Protein AF-W9I5H0-F1 (afdb_monomer_lite)

InterPro domains:
  IPR029058 Alpha/Beta hydrolase fold [G3DSA:3.40.50.1820] (35-117)
  IPR029058 Alpha/Beta hydrolase fold [SSF53474] (46-116)

Foldseek 3Di:
DDDDDDPDPDPPDPPPDPPPDPPPPPCPPDPPPPDDDCVNDDDDQDDDDFPDWFFDCDPNDTKTKTKAAADPVQCVVVVHAAAEDEDDDPDAQSVCRVVCVVPRPDSHIYMYIGDDD

Organism: NCBI:txid660029

Radius of gyration: 34.26 Å; chains: 1; bounding box: 75×70×72 Å

Sequence (117 aa):
MQSWSHLGASALMLANMVSGLSIKVDAKAGKSCEYTAPWQTLPELPPIKANFEGTAPIDGIDLWYATFGAPLKETKAKGLNPVVFLHGGFANSDYWTNQINHFKDHPYTLITVDSRA

Secondary structure (DSSP, 8-state):
------SSSSSSSSSSSSSS-----------------GGGSPPPPPP---SEEEEEEETTEEEEEEEEES-HHHHHHTTPPPEEEE--TT--GGGGHHHHHHHTTSSSEEEEE----

pLDDT: mean 81.51, std 21.53, range [37.84, 98.69]

Structure (mmCIF, N/CA/C/O backbone):
data_AF-W9I5H0-F1
#
_entry.id   AF-W9I5H0-F1
#
loop_
_atom_site.group_PDB
_atom_site.id
_atom_site.type_symbol
_atom_site.label_atom_id
_atom_site.label_alt_id
_atom_site.label_comp_id
_atom_site.label_asym_id
_atom_site.label_entity_id
_atom_site.label_seq_id
_atom_site.pdbx_PDB_ins_code
_atom_site.Cartn_x
_atom_site.Cartn_y
_atom_site.Cartn_z
_atom_site.occupancy
_atom_site.B_iso_or_equiv
_atom_site.auth_seq_id
_atom_site.auth_comp_id
_atom_site.auth_asym_id
_atom_site.auth_atom_id
_atom_site.pdbx_PDB_model_num
ATOM 1 N N . MET A 1 1 ? 59.679 54.726 -56.686 1.00 37.84 1 MET A N 1
ATOM 2 C CA . MET A 1 1 ? 59.925 53.277 -56.501 1.00 37.84 1 MET A CA 1
ATOM 3 C C . MET A 1 1 ? 59.048 52.834 -55.330 1.00 37.84 1 MET A C 1
ATOM 5 O O . MET A 1 1 ? 59.253 53.349 -54.243 1.00 37.84 1 MET A O 1
ATOM 9 N N . GLN A 1 2 ? 57.831 52.346 -55.623 1.00 39.00 2 GLN A N 1
ATOM 10 C CA . GLN A 1 2 ? 57.400 50.921 -55.568 1.00 39.00 2 GLN A CA 1
ATOM 11 C C . GLN A 1 2 ? 57.348 50.391 -54.122 1.00 39.00 2 GLN A C 1
ATOM 13 O O . GLN A 1 2 ? 58.381 50.309 -53.477 1.00 39.00 2 GLN A O 1
ATOM 18 N N . SER A 1 3 ? 56.179 50.310 -53.475 1.00 37.91 3 SER A N 1
ATOM 19 C CA . SER A 1 3 ? 55.066 49.331 -53.565 1.00 37.91 3 SER A CA 1
ATOM 20 C C . SER A 1 3 ? 55.327 47.981 -52.875 1.00 37.91 3 SER A C 1
ATOM 22 O O . SER A 1 3 ? 56.304 47.309 -53.173 1.00 37.91 3 SER A O 1
ATOM 24 N N . TRP A 1 4 ? 54.380 47.643 -51.989 1.00 45.00 4 TRP A N 1
ATOM 25 C CA . TRP A 1 4 ? 54.060 46.407 -51.252 1.00 45.00 4 TRP A CA 1
ATOM 26 C C . TRP A 1 4 ? 54.826 45.104 -51.542 1.00 45.00 4 TRP A C 1
ATOM 28 O O . TRP A 1 4 ? 54.866 44.692 -52.692 1.00 45.00 4 TRP A O 1
ATOM 38 N N . SER A 1 5 ? 55.215 44.377 -50.473 1.00 50.41 5 SER A N 1
ATOM 39 C CA . SER A 1 5 ? 54.819 42.963 -50.225 1.00 50.41 5 SER A CA 1
ATOM 40 C C . SER A 1 5 ? 55.634 42.276 -49.104 1.00 50.41 5 SER A C 1
ATOM 42 O O . SER A 1 5 ? 56.476 41.432 -49.392 1.00 50.41 5 SER A O 1
ATOM 44 N N . HIS A 1 6 ? 55.379 42.557 -47.819 1.00 42.81 6 HIS A N 1
ATOM 45 C CA . HIS A 1 6 ? 55.906 41.715 -46.720 1.00 42.81 6 HIS A CA 1
ATOM 46 C C . HIS A 1 6 ? 54.837 41.359 -45.670 1.00 42.81 6 HIS A C 1
ATOM 48 O O . HIS A 1 6 ? 55.122 41.203 -44.489 1.00 42.81 6 HIS A O 1
ATOM 54 N N . LEU A 1 7 ? 53.588 41.191 -46.111 1.00 48.72 7 LEU A N 1
ATOM 55 C CA . LEU A 1 7 ? 52.595 40.370 -45.415 1.00 48.72 7 LEU A CA 1
ATOM 56 C C . LEU A 1 7 ? 52.682 38.970 -46.034 1.00 48.72 7 LEU A C 1
ATOM 58 O O . LEU A 1 7 ? 52.159 38.757 -47.122 1.00 48.72 7 LEU A O 1
ATOM 62 N N . GLY A 1 8 ? 53.399 38.036 -45.402 1.00 47.88 8 GLY A N 1
ATOM 63 C CA . GLY A 1 8 ? 53.434 36.656 -45.908 1.00 47.88 8 GLY A CA 1
ATOM 64 C C . GLY A 1 8 ? 54.372 35.649 -45.235 1.00 47.88 8 GLY A C 1
ATOM 65 O O . GLY A 1 8 ? 54.197 34.460 -45.460 1.00 47.88 8 GLY A O 1
ATOM 66 N N . ALA A 1 9 ? 55.333 36.058 -44.398 1.00 43.62 9 ALA A N 1
ATOM 67 C CA . ALA A 1 9 ? 56.395 35.141 -43.947 1.00 43.62 9 ALA A CA 1
ATOM 68 C C . ALA A 1 9 ? 56.426 34.814 -42.438 1.00 43.62 9 ALA A C 1
ATOM 70 O O . ALA A 1 9 ? 57.386 34.203 -41.981 1.00 43.62 9 ALA A O 1
ATOM 71 N N . SER A 1 10 ? 55.401 35.166 -41.650 1.00 44.84 10 SER A N 1
ATOM 72 C CA . SER A 1 10 ? 55.392 34.902 -40.190 1.00 44.84 10 SER A CA 1
ATOM 73 C C . SER A 1 10 ? 54.455 33.779 -39.728 1.00 44.84 10 SER A C 1
ATOM 75 O O . SER A 1 10 ? 54.244 33.634 -38.530 1.00 44.84 10 SER A O 1
ATOM 77 N N . ALA A 1 11 ? 53.917 32.956 -40.634 1.00 41.38 11 ALA A N 1
ATOM 78 C CA . ALA A 1 11 ? 53.019 31.847 -40.273 1.00 41.38 11 ALA A CA 1
ATOM 79 C C . ALA A 1 11 ? 53.625 30.436 -40.439 1.00 41.38 11 ALA A C 1
ATOM 81 O O . ALA A 1 11 ? 52.937 29.451 -40.196 1.00 41.38 11 ALA A O 1
ATOM 82 N N . LEU A 1 12 ? 54.903 30.302 -40.818 1.00 40.59 12 LEU A N 1
ATOM 83 C CA . LEU A 1 12 ? 55.531 28.999 -41.100 1.00 40.59 12 LEU A CA 1
ATOM 84 C C . LEU A 1 12 ? 56.852 28.768 -40.341 1.00 40.59 12 LEU A C 1
ATOM 86 O O . LEU A 1 12 ? 57.815 28.266 -40.899 1.00 40.59 12 LEU A O 1
ATOM 90 N N . MET A 1 13 ? 56.934 29.128 -39.057 1.00 43.62 13 MET A N 1
ATOM 91 C CA . MET A 1 13 ? 58.105 28.787 -38.215 1.00 43.62 13 MET A CA 1
ATOM 92 C C . MET A 1 13 ? 57.730 28.299 -36.803 1.00 43.62 13 MET A C 1
ATOM 94 O O . MET A 1 13 ? 58.574 28.253 -35.917 1.00 43.62 13 MET A O 1
ATOM 98 N N . LEU A 1 14 ? 56.476 27.889 -36.582 1.00 39.31 14 LEU A N 1
ATOM 99 C CA . LEU A 1 14 ? 56.005 27.320 -35.305 1.00 39.31 14 LEU A CA 1
ATOM 100 C C . LEU A 1 14 ? 55.253 25.989 -35.483 1.00 39.31 14 LEU A C 1
ATOM 102 O O . LEU A 1 14 ? 54.474 25.597 -34.626 1.00 39.31 14 LEU A O 1
ATOM 106 N N . ALA A 1 15 ? 55.487 25.278 -36.592 1.00 43.75 15 ALA A N 1
ATOM 107 C CA . ALA A 1 15 ? 54.867 23.974 -36.853 1.00 43.75 15 ALA A CA 1
ATOM 108 C C . ALA A 1 15 ? 55.833 22.774 -36.746 1.00 43.75 15 ALA A C 1
ATOM 110 O O . ALA A 1 15 ? 55.371 21.642 -36.757 1.00 43.75 15 ALA A O 1
ATOM 111 N N . ASN A 1 16 ? 57.151 22.980 -36.601 1.00 46.38 16 ASN A N 1
ATOM 112 C CA . ASN A 1 16 ? 58.142 21.893 -36.740 1.00 46.38 16 ASN A CA 1
ATOM 113 C C . ASN A 1 16 ? 59.038 21.627 -35.513 1.00 46.38 16 ASN A C 1
ATOM 115 O O . ASN A 1 16 ? 60.115 21.057 -35.654 1.00 46.38 16 ASN A O 1
ATOM 119 N N . MET A 1 17 ? 58.608 21.980 -34.299 1.00 42.34 17 MET A N 1
ATOM 120 C CA . MET A 1 17 ? 59.364 21.695 -33.060 1.00 42.34 17 MET A CA 1
ATOM 121 C C . MET A 1 17 ? 58.594 20.825 -32.051 1.00 42.34 17 MET A C 1
ATOM 123 O O . MET A 1 17 ? 58.860 20.874 -30.857 1.00 42.34 17 MET A O 1
ATOM 127 N N . VAL A 1 18 ? 57.662 19.985 -32.519 1.00 44.41 18 VAL A N 1
ATOM 128 C CA . VAL A 1 18 ? 57.056 18.913 -31.700 1.00 4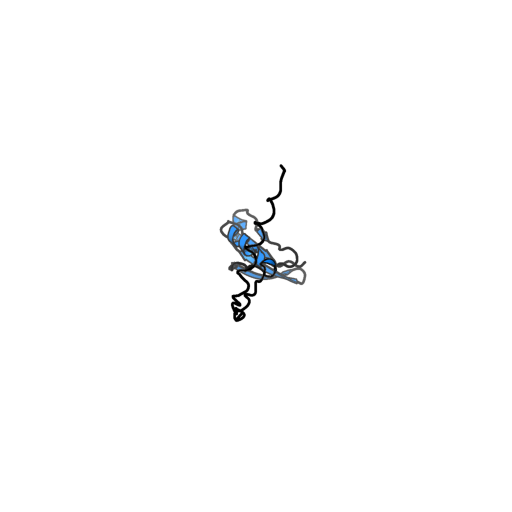4.41 18 VAL A CA 1
ATOM 129 C C . VAL A 1 18 ? 56.905 17.631 -32.531 1.00 44.41 18 VAL A C 1
ATOM 131 O O . VAL A 1 18 ? 55.862 16.995 -32.544 1.00 44.41 18 VAL A O 1
ATOM 134 N N . SER A 1 19 ? 57.950 17.237 -33.262 1.00 46.84 19 SER A N 1
ATOM 135 C CA . SER A 1 19 ? 57.965 15.952 -33.993 1.00 46.84 19 SER A CA 1
ATOM 136 C C . SER A 1 19 ? 58.935 14.929 -33.388 1.00 46.84 19 SER A C 1
ATOM 138 O O . SER A 1 19 ? 59.197 13.898 -33.997 1.00 46.84 19 SER A O 1
ATOM 140 N N . GLY A 1 20 ? 59.493 15.202 -32.199 1.00 46.97 20 GLY A N 1
ATOM 141 C CA . GLY A 1 20 ? 60.604 14.423 -31.632 1.00 46.97 20 GLY A CA 1
ATOM 142 C C . GLY A 1 20 ? 60.334 13.648 -30.340 1.00 46.97 20 GLY A C 1
ATOM 143 O O . GLY A 1 20 ? 61.105 12.748 -30.024 1.00 46.97 20 GLY A O 1
ATOM 144 N N . LEU A 1 21 ? 59.268 13.936 -29.585 1.00 41.91 21 LEU A N 1
ATOM 145 C CA . LEU A 1 21 ? 58.948 13.158 -28.383 1.00 41.91 21 LEU A CA 1
ATOM 146 C C . LEU A 1 21 ? 57.856 12.136 -28.700 1.00 41.91 21 LEU A C 1
ATOM 148 O O . LEU A 1 21 ? 56.671 12.377 -28.488 1.00 41.91 21 LEU A O 1
ATOM 152 N N . SER A 1 22 ? 58.270 10.957 -29.170 1.00 50.91 22 SER A N 1
ATOM 153 C CA . SER A 1 22 ? 57.477 9.742 -28.962 1.00 50.91 22 SER A CA 1
ATOM 154 C C . SER A 1 22 ? 57.450 9.449 -27.466 1.00 50.91 22 SER A C 1
ATOM 156 O O . SER A 1 22 ? 58.286 8.718 -26.936 1.00 50.91 22 SER A O 1
ATOM 158 N N . ILE A 1 23 ? 56.490 10.051 -26.772 1.00 47.72 23 ILE A N 1
ATOM 159 C CA . ILE A 1 23 ? 56.091 9.603 -25.447 1.00 47.72 23 ILE A CA 1
ATOM 160 C C . ILE A 1 23 ? 55.422 8.252 -25.692 1.00 47.72 23 ILE A C 1
ATOM 162 O O . ILE A 1 23 ? 54.290 8.190 -26.171 1.00 47.72 23 ILE A O 1
ATOM 166 N N . LYS A 1 24 ? 56.142 7.155 -25.439 1.00 48.44 24 LYS A N 1
ATOM 167 C CA . LYS A 1 24 ? 55.510 5.843 -25.310 1.00 48.44 24 LYS A CA 1
ATOM 168 C C . LYS A 1 24 ? 54.627 5.917 -24.073 1.00 48.44 24 LYS A C 1
ATOM 170 O O . LYS A 1 24 ? 55.083 5.701 -22.956 1.00 48.44 24 LYS A O 1
ATOM 175 N N . VAL A 1 25 ? 53.374 6.309 -24.272 1.00 52.50 25 VAL A N 1
ATOM 176 C CA . VAL A 1 25 ? 52.332 6.061 -23.289 1.00 52.50 25 VAL A CA 1
ATOM 177 C C . VAL A 1 25 ? 52.141 4.556 -23.329 1.00 52.50 25 VAL A C 1
ATOM 179 O O . VAL A 1 25 ? 51.438 4.038 -24.195 1.00 52.50 25 VAL A O 1
ATOM 182 N N . ASP A 1 26 ? 52.831 3.845 -22.438 1.00 52.53 26 ASP A N 1
ATOM 183 C CA . ASP A 1 26 ? 52.446 2.489 -22.082 1.00 52.53 26 ASP A CA 1
ATOM 184 C C . ASP A 1 26 ? 51.038 2.606 -21.509 1.00 52.53 26 ASP A C 1
ATOM 186 O O . ASP A 1 26 ? 50.831 2.866 -20.321 1.00 52.53 26 ASP A O 1
ATOM 190 N N . ALA A 1 27 ? 50.051 2.483 -22.392 1.00 56.88 27 ALA A N 1
ATOM 191 C CA . ALA A 1 27 ? 48.666 2.299 -22.038 1.00 56.88 27 ALA A CA 1
ATOM 192 C C . ALA A 1 27 ? 48.570 0.925 -21.372 1.00 56.88 27 ALA A C 1
ATOM 194 O O . ALA A 1 27 ? 48.082 -0.045 -21.948 1.00 56.88 27 ALA A O 1
ATOM 195 N N . LYS A 1 28 ? 49.032 0.827 -20.120 1.00 56.62 28 LYS A N 1
ATOM 196 C CA . LYS A 1 28 ? 48.379 -0.061 -19.171 1.00 56.62 28 LYS A CA 1
ATOM 197 C C . LYS A 1 28 ? 46.934 0.391 -19.208 1.00 56.62 28 LYS A C 1
ATOM 199 O O . LYS A 1 28 ? 46.623 1.454 -18.677 1.00 56.62 28 LYS A O 1
ATOM 204 N N . ALA A 1 29 ? 46.107 -0.366 -19.925 1.00 60.62 29 ALA A N 1
ATOM 205 C CA . ALA A 1 29 ? 44.672 -0.200 -19.947 1.00 60.62 29 ALA A CA 1
ATOM 206 C C . ALA A 1 29 ? 44.228 -0.143 -18.485 1.00 60.62 29 ALA A C 1
ATOM 208 O O . ALA A 1 29 ? 44.175 -1.162 -17.793 1.00 60.62 29 ALA A O 1
ATOM 209 N N . GLY A 1 30 ? 44.032 1.075 -17.975 1.00 60.50 30 GLY A N 1
ATOM 210 C CA . GLY A 1 30 ? 43.358 1.269 -16.709 1.00 60.50 30 GLY A CA 1
ATOM 211 C C . GLY A 1 30 ? 42.035 0.538 -16.845 1.00 60.50 30 GLY A C 1
ATOM 212 O O . GLY A 1 30 ? 41.409 0.631 -17.902 1.00 60.50 30 GLY A O 1
ATOM 213 N N . LYS A 1 31 ? 41.663 -0.254 -15.832 1.00 65.12 31 LYS A N 1
ATOM 214 C CA . LYS A 1 31 ? 40.351 -0.908 -15.785 1.00 65.12 31 LYS A CA 1
ATOM 215 C C . LYS A 1 31 ? 39.315 0.103 -16.269 1.00 65.12 31 LYS A C 1
ATOM 217 O O . LYS A 1 31 ? 39.200 1.170 -15.668 1.00 65.12 31 LYS A O 1
ATOM 222 N N . SER A 1 32 ? 38.626 -0.201 -17.366 1.00 67.25 32 SER A N 1
ATOM 223 C CA . SER A 1 32 ? 37.498 0.608 -17.803 1.00 67.25 32 SER A CA 1
ATOM 224 C C . SER A 1 32 ? 36.535 0.682 -16.625 1.00 67.25 32 SER A C 1
ATOM 226 O O . SER A 1 32 ? 36.056 -0.354 -16.163 1.00 67.25 32 SER A O 1
ATOM 228 N N . CYS A 1 33 ? 36.295 1.877 -16.088 1.00 72.06 33 CYS A N 1
ATOM 229 C CA . CYS A 1 33 ? 35.142 2.061 -15.222 1.00 72.06 33 CYS A CA 1
ATOM 230 C C . CYS A 1 33 ? 33.919 1.803 -16.099 1.00 72.06 33 CYS A C 1
ATOM 232 O O . CYS A 1 33 ? 33.660 2.579 -17.020 1.00 72.06 33 CYS A O 1
ATOM 234 N N . GLU A 1 34 ? 33.206 0.703 -15.858 1.00 85.25 34 GLU A N 1
ATOM 235 C CA . GLU A 1 34 ? 31.889 0.525 -16.456 1.00 85.25 34 GLU A CA 1
ATOM 236 C C . GLU A 1 34 ? 30.980 1.626 -15.914 1.00 85.25 34 GLU A C 1
ATOM 238 O O . GLU A 1 34 ? 30.609 1.645 -14.741 1.00 85.25 34 GLU A O 1
ATOM 243 N N . TYR A 1 35 ? 30.669 2.594 -16.771 1.00 87.62 35 TYR A N 1
ATOM 244 C CA . TYR A 1 35 ? 29.640 3.576 -16.493 1.00 87.62 35 TYR A CA 1
ATOM 245 C C . TYR A 1 35 ? 28.289 2.953 -16.827 1.00 87.62 35 TYR A C 1
ATOM 247 O O . TYR A 1 35 ? 28.006 2.659 -17.987 1.00 87.62 35 TYR A O 1
ATOM 255 N N . THR A 1 36 ? 27.457 2.772 -15.807 1.00 90.12 36 THR A N 1
ATOM 256 C CA . THR A 1 36 ? 26.041 2.448 -15.982 1.00 90.12 36 THR A CA 1
ATOM 257 C C . THR A 1 36 ? 25.253 3.746 -15.896 1.00 90.12 36 THR A C 1
ATOM 259 O O . THR A 1 36 ? 25.342 4.468 -14.900 1.00 90.12 36 THR A O 1
ATOM 262 N N . ALA A 1 37 ? 24.509 4.079 -16.948 1.00 91.50 37 ALA A N 1
ATOM 263 C CA . ALA A 1 37 ? 23.696 5.283 -16.951 1.00 91.50 37 ALA A CA 1
ATOM 264 C C . ALA A 1 37 ? 22.514 5.129 -15.971 1.00 91.50 37 ALA A C 1
ATOM 266 O O . ALA A 1 37 ? 21.947 4.041 -15.889 1.00 91.50 37 ALA A O 1
ATOM 267 N N . PRO A 1 38 ? 22.072 6.194 -15.272 1.00 91.38 38 PRO A N 1
ATOM 268 C CA . PRO A 1 38 ? 21.028 6.085 -14.245 1.00 91.38 38 PRO A CA 1
ATOM 269 C C . PRO A 1 38 ? 19.691 5.492 -14.708 1.00 91.38 38 PRO A C 1
ATOM 271 O O . PRO A 1 38 ? 18.939 4.989 -13.892 1.00 91.38 38 PRO A O 1
ATOM 274 N N . TR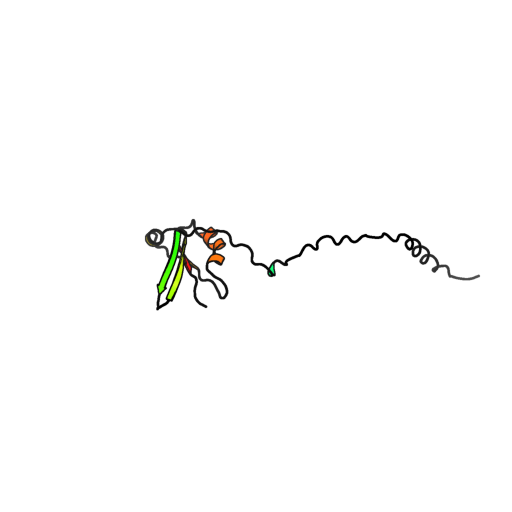P A 1 39 ? 19.374 5.549 -16.003 1.00 92.12 39 TRP A N 1
ATOM 275 C CA . TRP A 1 39 ? 18.152 4.963 -16.565 1.00 92.12 39 TRP A CA 1
ATOM 276 C C . TRP A 1 39 ? 18.253 3.446 -16.805 1.00 92.12 39 TRP A C 1
ATOM 278 O O . TRP A 1 39 ? 17.248 2.817 -17.125 1.00 92.12 39 TRP A O 1
ATOM 288 N N . GLN A 1 40 ? 19.448 2.858 -16.682 1.00 94.88 40 GLN A N 1
ATOM 289 C CA . GLN A 1 40 ? 19.683 1.415 -16.825 1.00 94.88 40 GLN A CA 1
ATOM 290 C C . GLN A 1 40 ? 19.469 0.649 -15.516 1.00 94.88 40 GLN A C 1
ATOM 292 O O . GLN A 1 40 ? 19.449 -0.580 -15.527 1.00 94.88 40 GLN A O 1
ATOM 297 N N . THR A 1 41 ? 19.314 1.3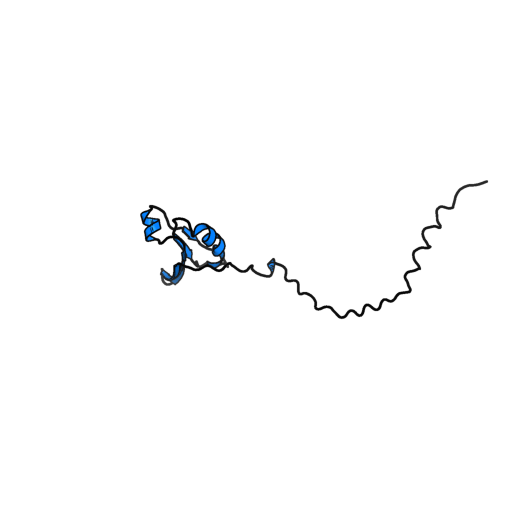54 -14.396 1.00 91.12 41 THR A N 1
ATOM 298 C CA . THR A 1 41 ? 19.047 0.771 -13.083 1.00 91.12 41 THR A CA 1
ATOM 299 C C . THR A 1 41 ? 17.859 1.465 -12.434 1.00 91.12 41 THR A C 1
ATOM 301 O O . THR A 1 41 ? 17.552 2.621 -12.718 1.00 91.12 41 THR A O 1
ATOM 304 N N . LEU A 1 42 ? 17.168 0.751 -11.550 1.00 87.25 42 LEU A N 1
ATOM 305 C CA . LEU A 1 42 ? 16.178 1.364 -10.675 1.00 87.25 42 LEU A CA 1
ATOM 306 C C . LEU A 1 42 ? 16.875 1.839 -9.395 1.00 87.25 42 LEU A C 1
ATOM 308 O O . LEU A 1 42 ? 17.770 1.142 -8.908 1.00 87.25 42 LEU A O 1
ATOM 312 N N . PRO A 1 43 ? 16.497 3.005 -8.844 1.00 87.38 43 PRO A N 1
ATOM 313 C CA . PRO A 1 43 ? 16.966 3.397 -7.525 1.00 87.38 43 PRO A CA 1
ATOM 314 C C . PRO A 1 43 ? 16.459 2.397 -6.482 1.00 87.38 43 PRO A C 1
ATOM 316 O O . PRO A 1 43 ? 15.346 1.881 -6.595 1.00 87.38 43 PRO A O 1
ATOM 319 N N . GLU A 1 44 ? 17.266 2.147 -5.453 1.00 90.38 44 GLU A N 1
ATOM 320 C CA . GLU A 1 44 ? 16.822 1.356 -4.308 1.00 90.38 44 GLU A CA 1
ATOM 321 C C . GLU A 1 44 ? 15.634 2.044 -3.629 1.00 90.38 44 GLU A C 1
ATOM 323 O O . GLU A 1 44 ? 15.642 3.255 -3.379 1.00 90.38 44 GLU A O 1
ATOM 328 N N . LEU A 1 45 ? 14.598 1.261 -3.336 1.00 90.38 45 LEU A N 1
ATOM 329 C CA . LEU A 1 45 ? 13.458 1.733 -2.565 1.00 90.38 45 LEU A CA 1
ATOM 330 C C . LEU A 1 45 ? 13.850 1.750 -1.080 1.00 90.38 45 LEU A C 1
ATOM 332 O O . LEU A 1 45 ? 14.504 0.810 -0.618 1.00 90.38 45 LEU A O 1
ATOM 336 N N . PRO A 1 46 ? 13.482 2.791 -0.310 1.00 91.25 46 PRO A N 1
ATOM 337 C CA . PRO A 1 46 ? 13.760 2.792 1.119 1.00 91.25 46 PRO A CA 1
ATOM 338 C C . PRO A 1 46 ? 13.076 1.592 1.788 1.00 91.25 46 PRO A C 1
ATOM 340 O O . PRO A 1 46 ? 11.998 1.193 1.356 1.00 91.25 46 PRO A O 1
ATOM 343 N N . PRO A 1 47 ? 13.643 1.020 2.858 1.00 89.69 47 PRO A N 1
ATOM 344 C CA . PRO A 1 47 ? 12.951 -0.013 3.607 1.00 89.69 47 PRO A CA 1
ATOM 345 C C . PRO A 1 47 ? 11.777 0.598 4.376 1.00 89.69 47 PRO A C 1
ATOM 347 O O . PRO A 1 47 ? 11.877 1.697 4.931 1.00 89.69 47 PRO A O 1
ATOM 350 N N . ILE A 1 48 ? 10.681 -0.147 4.480 1.00 91.44 48 ILE A N 1
ATOM 351 C CA . ILE A 1 48 ? 9.568 0.203 5.355 1.00 91.44 48 ILE A CA 1
ATOM 352 C C . ILE A 1 48 ? 9.015 -1.033 6.047 1.00 91.44 48 ILE A C 1
ATOM 354 O O . ILE A 1 48 ? 8.969 -2.120 5.482 1.00 91.44 48 ILE A O 1
ATOM 358 N N . LYS A 1 49 ? 8.614 -0.864 7.308 1.00 94.44 49 LYS A N 1
ATOM 359 C CA . LYS A 1 49 ? 7.995 -1.924 8.098 1.00 94.44 49 LYS A CA 1
ATOM 360 C C . LYS A 1 49 ? 6.483 -1.748 8.090 1.00 94.44 49 LYS A C 1
ATOM 362 O O . LYS A 1 49 ? 5.984 -0.732 8.574 1.00 94.44 49 LYS A O 1
ATOM 367 N N . ALA A 1 50 ? 5.774 -2.751 7.591 1.00 97.38 50 ALA A N 1
ATOM 368 C CA . ALA A 1 50 ? 4.325 -2.804 7.681 1.00 97.38 50 ALA A CA 1
ATOM 369 C C . ALA A 1 50 ? 3.859 -3.135 9.107 1.00 97.38 50 ALA A C 1
ATOM 371 O O . ALA A 1 50 ? 4.516 -3.869 9.850 1.00 97.38 50 ALA A O 1
ATOM 372 N N . ASN A 1 51 ? 2.688 -2.616 9.476 1.00 97.88 51 ASN A N 1
ATOM 373 C CA . ASN A 1 51 ? 1.968 -3.063 10.671 1.00 97.88 51 ASN A CA 1
ATOM 374 C C . ASN A 1 51 ? 1.403 -4.476 10.462 1.00 97.88 51 ASN A C 1
ATOM 376 O O . ASN A 1 51 ? 1.288 -5.255 11.405 1.00 97.88 51 ASN A O 1
ATOM 380 N N . PHE A 1 52 ? 1.037 -4.774 9.217 1.00 98.00 52 PHE A N 1
ATOM 381 C CA . PHE A 1 52 ? 0.544 -6.058 8.742 1.00 98.00 52 PHE A CA 1
ATOM 382 C C . PHE A 1 52 ? 0.828 -6.167 7.243 1.00 98.00 52 PHE A C 1
ATOM 384 O O . PHE A 1 52 ? 0.654 -5.177 6.533 1.00 98.00 52 PHE A O 1
ATOM 391 N N . GLU A 1 53 ? 1.171 -7.361 6.775 1.00 97.50 53 GLU A N 1
ATOM 392 C CA . GLU A 1 53 ? 1.238 -7.731 5.360 1.00 97.50 53 GLU A CA 1
ATOM 393 C C . GLU A 1 53 ? 0.684 -9.149 5.176 1.00 97.50 53 GLU A C 1
ATOM 395 O O . GLU A 1 53 ? 0.829 -9.999 6.060 1.00 97.50 53 GLU A O 1
ATOM 400 N N . GLY A 1 54 ? 0.015 -9.403 4.054 1.00 97.56 54 GLY A N 1
ATOM 401 C CA . GLY A 1 54 ? -0.569 -10.707 3.760 1.00 97.56 54 GLY A CA 1
ATOM 402 C C . GLY A 1 54 ? -1.457 -10.690 2.523 1.00 97.56 54 GLY A C 1
ATOM 403 O O . GLY A 1 54 ? -1.430 -9.750 1.733 1.00 97.56 54 GLY A O 1
ATOM 404 N N . THR A 1 55 ? -2.259 -11.740 2.359 1.00 97.56 55 THR A N 1
ATOM 405 C CA . THR A 1 55 ? -3.222 -11.859 1.260 1.00 97.56 55 THR A CA 1
ATOM 406 C C . THR A 1 55 ? -4.656 -11.934 1.775 1.00 97.56 55 THR A C 1
ATOM 408 O O . THR A 1 55 ? -4.912 -12.391 2.891 1.00 97.56 55 THR A O 1
ATOM 411 N N . ALA A 1 56 ? -5.603 -11.480 0.955 1.00 95.69 56 ALA A N 1
ATOM 412 C CA . ALA A 1 56 ? -7.033 -11.636 1.187 1.00 95.69 56 ALA A CA 1
ATOM 413 C C . ALA A 1 56 ? -7.687 -12.395 0.018 1.00 95.69 56 ALA A C 1
ATOM 415 O O . ALA A 1 56 ? -7.471 -12.005 -1.133 1.00 95.69 56 ALA A O 1
ATOM 416 N N . PRO A 1 57 ? -8.517 -13.423 0.287 1.00 96.19 57 PRO A N 1
ATOM 417 C CA . PRO A 1 57 ? -9.277 -14.105 -0.750 1.00 96.19 57 PRO A CA 1
ATOM 418 C C . PRO A 1 57 ? -10.452 -13.223 -1.207 1.00 96.19 57 PRO A C 1
ATOM 420 O O . PRO A 1 57 ? -11.422 -13.039 -0.470 1.00 96.19 57 PRO A O 1
ATOM 423 N N . ILE A 1 58 ? -10.373 -12.674 -2.419 1.00 93.38 58 ILE A N 1
ATOM 424 C CA . ILE A 1 58 ? -11.397 -11.824 -3.049 1.00 93.38 58 ILE A CA 1
ATOM 425 C C . ILE A 1 58 ? -11.717 -12.422 -4.420 1.00 93.38 58 ILE A C 1
ATOM 427 O O . ILE A 1 58 ? -10.805 -12.652 -5.198 1.00 93.38 58 ILE A O 1
ATOM 431 N N . ASP A 1 59 ? -12.980 -12.708 -4.734 1.00 93.12 59 ASP A N 1
ATOM 432 C CA . ASP A 1 59 ? -13.424 -13.138 -6.077 1.00 93.12 59 ASP A CA 1
ATOM 433 C C . ASP A 1 59 ? -12.580 -14.258 -6.734 1.00 93.12 59 ASP A C 1
ATOM 435 O O . ASP A 1 59 ? -12.319 -14.256 -7.937 1.00 93.12 59 ASP A O 1
ATOM 439 N N . GLY A 1 60 ? -12.140 -15.236 -5.934 1.00 94.00 60 GLY A N 1
ATOM 440 C CA . GLY A 1 60 ? -11.322 -16.364 -6.400 1.00 94.00 60 GLY A CA 1
ATOM 441 C C . GLY A 1 60 ? -9.833 -16.044 -6.571 1.00 94.00 60 GLY A C 1
ATOM 442 O O . GLY A 1 60 ? -9.127 -16.767 -7.275 1.00 94.00 60 GLY A O 1
ATOM 443 N N . ILE A 1 61 ? -9.360 -14.960 -5.958 1.00 93.56 61 ILE A N 1
ATOM 444 C CA . ILE A 1 61 ? -7.987 -14.468 -6.045 1.00 93.56 61 ILE A CA 1
ATOM 445 C C . ILE A 1 61 ? -7.412 -14.229 -4.657 1.00 93.56 61 ILE A C 1
ATOM 447 O O . ILE A 1 61 ? -8.133 -13.769 -3.781 1.00 93.56 61 ILE A O 1
ATOM 451 N N . ASP A 1 62 ? -6.112 -14.453 -4.485 1.00 95.38 62 ASP A N 1
ATOM 452 C CA . ASP A 1 62 ? -5.388 -14.008 -3.294 1.00 95.38 62 ASP A CA 1
ATOM 453 C C . ASP A 1 62 ? -4.749 -12.648 -3.583 1.00 95.38 62 ASP A C 1
ATOM 455 O O . ASP A 1 62 ? -3.725 -12.552 -4.262 1.00 95.38 62 ASP A O 1
ATOM 459 N N . LEU A 1 63 ? -5.393 -11.579 -3.115 1.00 95.50 63 LEU A N 1
ATOM 460 C CA . LEU A 1 63 ? -4.929 -10.208 -3.307 1.00 95.50 63 LEU A CA 1
ATOM 461 C C . LEU A 1 63 ? -3.950 -9.831 -2.194 1.00 95.50 63 LEU A C 1
ATOM 463 O O . LEU A 1 63 ? -4.332 -9.821 -1.023 1.00 95.50 63 LEU A O 1
ATOM 467 N N . TRP A 1 64 ? -2.707 -9.510 -2.547 1.00 97.12 64 TRP A N 1
ATOM 468 C CA . TRP A 1 64 ? -1.724 -9.034 -1.575 1.00 97.12 64 TRP A CA 1
ATOM 469 C C . TRP A 1 64 ? -2.039 -7.603 -1.130 1.00 97.12 64 TRP A C 1
ATOM 471 O O . TRP A 1 64 ? -2.388 -6.744 -1.947 1.00 97.12 64 TRP A O 1
ATOM 481 N N . TYR A 1 65 ? -1.901 -7.347 0.170 1.00 97.81 65 TYR A N 1
ATOM 482 C CA . TYR A 1 65 ? -1.991 -6.011 0.743 1.00 97.81 65 TYR A CA 1
ATOM 483 C C . TYR A 1 65 ? -1.127 -5.866 2.000 1.00 97.81 65 TYR A C 1
ATOM 485 O O . TYR A 1 65 ? -0.859 -6.833 2.720 1.00 97.81 65 TYR A O 1
ATOM 493 N N . ALA A 1 66 ? -0.768 -4.624 2.312 1.00 98.19 66 ALA A N 1
ATOM 494 C CA . ALA A 1 66 ? -0.125 -4.256 3.567 1.00 98.19 66 ALA A CA 1
ATOM 495 C C . ALA A 1 66 ? -0.776 -3.015 4.183 1.00 98.19 66 ALA A C 1
ATOM 497 O O . ALA A 1 66 ? -1.407 -2.211 3.494 1.00 98.19 66 ALA A O 1
ATOM 498 N N . THR A 1 67 ? -0.634 -2.860 5.502 1.00 98.44 67 THR A N 1
ATOM 499 C CA . THR A 1 67 ? -1.134 -1.690 6.236 1.00 98.44 67 THR A CA 1
ATOM 500 C C . THR A 1 67 ? -0.035 -0.967 7.000 1.00 98.44 67 THR A C 1
ATOM 502 O O . THR A 1 67 ? 0.878 -1.585 7.551 1.00 98.44 6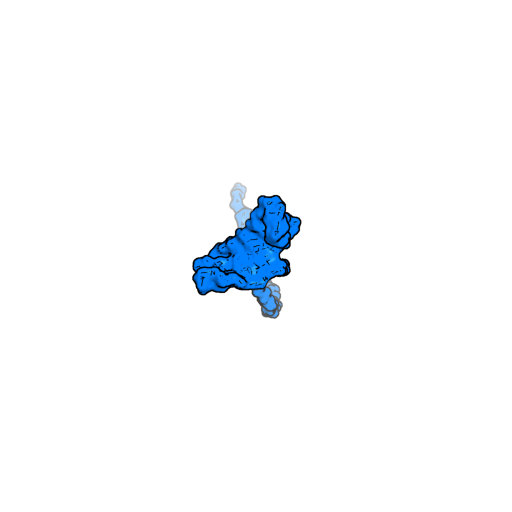7 THR A O 1
ATOM 505 N N . PHE A 1 68 ? -0.165 0.355 7.076 1.00 98.44 68 PHE A N 1
ATOM 506 C CA . PHE A 1 68 ? 0.759 1.262 7.750 1.00 98.44 68 PHE A CA 1
ATOM 507 C C . PHE A 1 68 ? -0.012 2.379 8.466 1.00 98.44 68 PHE A C 1
ATOM 509 O O . PHE A 1 68 ? -1.213 2.572 8.252 1.00 98.44 68 PHE A O 1
ATOM 516 N N . GLY A 1 69 ? 0.696 3.146 9.293 1.00 97.50 69 GLY A N 1
ATOM 517 C CA . GLY A 1 69 ? 0.136 4.290 10.008 1.00 97.50 69 GLY A CA 1
ATOM 518 C C . GLY A 1 69 ? -0.827 3.895 11.125 1.00 97.50 69 GLY A C 1
ATOM 519 O O . GLY A 1 69 ? -0.615 2.893 11.813 1.00 97.50 69 GLY A O 1
ATOM 520 N N . ALA A 1 70 ? -1.870 4.699 11.334 1.00 98.06 70 ALA A N 1
ATOM 521 C CA . ALA A 1 70 ? -2.814 4.492 12.428 1.00 98.06 70 ALA A CA 1
ATOM 522 C C . ALA A 1 70 ? -3.649 3.206 12.234 1.00 98.06 70 ALA A C 1
ATOM 524 O O . ALA A 1 70 ? -4.041 2.898 11.104 1.00 98.06 70 ALA A O 1
ATOM 525 N N . PRO A 1 71 ? -3.996 2.464 13.306 1.00 97.94 71 PRO A N 1
ATOM 526 C CA . PRO A 1 71 ? -4.897 1.318 13.204 1.00 97.94 71 PRO A CA 1
ATOM 527 C C . PRO A 1 71 ? -6.270 1.704 12.632 1.00 97.94 71 PRO A C 1
ATOM 529 O O . PRO A 1 71 ? -6.849 2.718 13.026 1.00 97.94 71 PRO A O 1
ATOM 532 N N . LEU A 1 72 ? -6.857 0.843 11.789 1.00 97.94 72 LEU A N 1
ATOM 533 C CA . LEU A 1 72 ? -8.149 1.104 11.124 1.00 97.94 72 LEU A CA 1
ATOM 534 C C . LEU A 1 72 ? -9.269 1.486 12.094 1.00 97.94 72 LEU A C 1
ATOM 536 O O . LEU A 1 72 ? -10.083 2.365 11.808 1.00 97.94 72 LEU A O 1
ATOM 540 N N . LYS A 1 73 ? -9.298 0.846 13.266 1.00 97.94 73 LYS A N 1
ATOM 541 C CA . LYS A 1 73 ? -10.271 1.154 14.317 1.00 97.94 73 LYS A CA 1
ATOM 542 C C . LYS A 1 73 ? -10.165 2.611 14.786 1.00 97.94 73 LYS A C 1
ATOM 544 O O . LYS A 1 73 ? -11.195 3.242 15.000 1.00 97.94 73 LYS A O 1
ATOM 549 N N . GLU A 1 74 ? -8.953 3.145 14.920 1.00 98.12 74 GLU A N 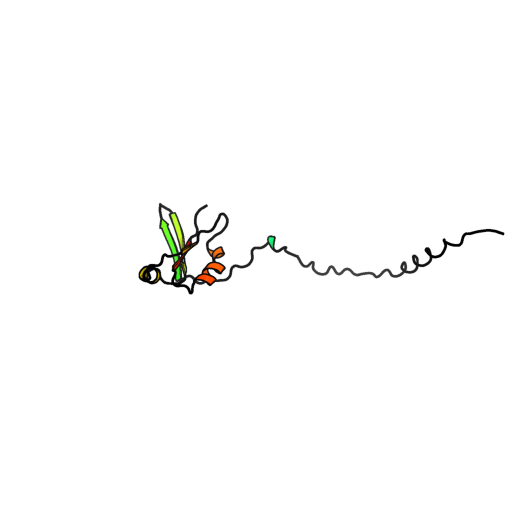1
ATOM 550 C CA . GLU A 1 74 ? -8.713 4.517 15.380 1.00 98.12 74 GLU A CA 1
ATOM 551 C C . GLU A 1 74 ? -9.031 5.549 14.302 1.00 98.12 74 GLU A C 1
ATOM 553 O O . GLU A 1 74 ? -9.701 6.542 14.591 1.00 98.12 74 GLU A O 1
ATOM 558 N N . THR A 1 75 ? -8.616 5.300 13.056 1.00 98.38 75 THR A N 1
ATOM 559 C CA . THR A 1 75 ? -8.967 6.158 11.914 1.00 98.38 75 THR A CA 1
ATOM 560 C C . THR A 1 75 ? -10.485 6.291 11.792 1.00 98.38 75 THR A C 1
ATOM 562 O O . THR A 1 75 ? -11.007 7.406 11.759 1.00 98.38 75 THR A O 1
ATOM 565 N N . LYS A 1 76 ? -11.220 5.171 11.858 1.00 97.94 76 LYS A N 1
ATOM 566 C CA . LYS A 1 76 ? -12.691 5.182 11.810 1.00 97.94 76 LYS A CA 1
ATOM 567 C C . LYS A 1 76 ? -13.332 5.857 13.023 1.00 97.94 76 LYS A C 1
ATOM 569 O O . LYS A 1 76 ? -14.308 6.580 12.856 1.00 97.94 76 LYS A O 1
ATOM 574 N N . ALA A 1 77 ? -12.802 5.653 14.232 1.00 98.00 77 ALA A N 1
ATOM 575 C CA . ALA A 1 77 ? -13.327 6.291 15.444 1.00 98.00 77 ALA A CA 1
ATOM 576 C C . ALA A 1 77 ? -13.227 7.827 15.399 1.00 98.00 77 ALA A C 1
ATOM 578 O O . ALA A 1 77 ? -14.044 8.513 16.008 1.00 98.00 77 ALA A O 1
ATOM 579 N N . LYS A 1 78 ? -12.263 8.368 14.645 1.00 97.50 78 LYS A N 1
ATOM 580 C CA . LYS A 1 78 ? -12.106 9.809 14.391 1.00 97.50 78 LYS A CA 1
ATOM 581 C C . LYS A 1 78 ? -12.976 10.332 13.237 1.00 97.50 78 LYS A C 1
ATOM 583 O O . LYS A 1 78 ? -12.861 11.501 12.888 1.00 97.50 78 LYS A O 1
ATOM 588 N N . GLY A 1 79 ? -13.817 9.490 12.630 1.00 98.00 79 GLY A N 1
ATOM 589 C CA . GLY A 1 79 ? -14.620 9.857 11.459 1.00 98.00 79 GLY A CA 1
ATOM 590 C C . GLY A 1 79 ? -13.798 10.048 10.179 1.00 98.00 79 GLY A C 1
ATOM 591 O O . GLY A 1 79 ? -14.255 10.727 9.265 1.00 98.00 79 GLY A O 1
ATOM 592 N N . LEU A 1 80 ? -12.587 9.483 10.115 1.00 97.81 80 LEU A N 1
ATOM 593 C CA . LEU A 1 80 ? -11.699 9.562 8.954 1.00 97.81 80 LEU A CA 1
ATOM 594 C C . LEU A 1 80 ? -11.792 8.292 8.100 1.00 97.81 80 LEU A C 1
ATOM 596 O O . LEU A 1 80 ? -12.126 7.210 8.591 1.00 97.81 80 LEU A O 1
ATOM 600 N N . ASN A 1 81 ? -11.436 8.426 6.823 1.00 97.94 81 ASN A N 1
ATOM 601 C CA . ASN A 1 81 ? -11.341 7.307 5.890 1.00 97.94 81 ASN A CA 1
ATOM 602 C C . ASN A 1 81 ? -9.894 6.797 5.794 1.00 97.94 81 ASN A C 1
ATOM 604 O O . ASN A 1 81 ? -8.962 7.603 5.870 1.00 97.94 81 ASN A O 1
ATOM 608 N N . PRO A 1 82 ? -9.686 5.482 5.612 1.00 97.94 82 PRO A N 1
ATOM 609 C CA . PRO A 1 82 ? -8.380 4.963 5.230 1.00 97.94 82 PRO A CA 1
ATOM 610 C C . PRO A 1 82 ? -7.999 5.438 3.819 1.00 97.94 82 PRO A C 1
ATOM 612 O O . PRO A 1 82 ? -8.867 5.757 3.004 1.00 97.94 82 PRO A O 1
ATOM 615 N N . VAL A 1 83 ? -6.700 5.446 3.526 1.00 98.19 83 VAL A N 1
ATOM 616 C CA . VAL A 1 83 ? -6.151 5.786 2.207 1.00 98.19 83 VAL A CA 1
ATOM 617 C C . VAL A 1 83 ? -5.626 4.516 1.549 1.00 98.19 83 VAL A C 1
ATOM 619 O O . VAL A 1 83 ? -4.778 3.835 2.122 1.00 98.19 83 VAL A O 1
ATOM 622 N N . VAL A 1 84 ? -6.125 4.208 0.352 1.00 97.62 84 VAL A N 1
ATOM 623 C CA . VAL A 1 84 ? -5.675 3.062 -0.449 1.00 97.62 84 VAL A CA 1
ATOM 624 C C . VAL A 1 84 ? -4.755 3.553 -1.562 1.00 97.62 84 VAL A C 1
ATOM 626 O O . VAL A 1 84 ? -5.135 4.425 -2.342 1.00 97.62 84 VAL A O 1
ATOM 629 N N . PHE A 1 85 ? -3.559 2.981 -1.639 1.00 97.25 85 PHE A N 1
ATOM 630 C CA . PHE A 1 85 ? -2.576 3.230 -2.686 1.00 97.25 85 PHE A CA 1
ATOM 631 C C . PHE A 1 85 ? -2.636 2.103 -3.716 1.00 97.25 85 PHE A C 1
ATOM 633 O O . PHE A 1 85 ? -2.410 0.939 -3.385 1.00 97.25 85 PHE A O 1
ATOM 640 N N . LEU A 1 86 ? -2.929 2.469 -4.963 1.00 95.94 86 LEU A N 1
ATOM 641 C CA . LEU A 1 86 ? -2.950 1.562 -6.109 1.00 95.94 86 LEU A CA 1
ATOM 642 C C . LEU A 1 86 ? -1.813 1.937 -7.050 1.00 95.94 86 LEU A C 1
ATOM 644 O O . LEU A 1 86 ? -1.716 3.089 -7.473 1.00 95.94 86 LEU A O 1
ATOM 648 N N . HIS A 1 87 ? -0.943 0.981 -7.358 1.00 94.38 87 HIS A N 1
ATOM 649 C CA . HIS A 1 87 ? 0.113 1.189 -8.343 1.00 94.38 87 HIS A CA 1
ATOM 650 C C . HIS A 1 87 ? -0.458 1.200 -9.777 1.00 94.38 87 HIS A C 1
ATOM 652 O O . HIS A 1 87 ? -1.557 0.714 -10.036 1.00 94.38 87 HIS A O 1
ATOM 658 N N . GLY A 1 88 ? 0.292 1.770 -10.724 1.00 89.31 88 GLY A N 1
ATOM 659 C CA . GLY A 1 88 ? 0.036 1.589 -12.161 1.00 89.31 88 GLY A CA 1
ATOM 660 C C . GLY A 1 88 ? 0.747 0.345 -12.712 1.00 89.31 88 GLY A C 1
ATOM 661 O O . GLY A 1 88 ? 1.480 -0.294 -11.973 1.00 89.31 88 GLY A O 1
ATOM 662 N N . GLY A 1 89 ? 0.588 0.052 -14.011 1.00 86.88 89 GLY A N 1
ATOM 663 C CA . GLY A 1 89 ? 1.135 -1.099 -14.771 1.00 86.88 89 GLY A CA 1
ATOM 664 C C . GLY A 1 89 ? 2.252 -1.958 -14.143 1.00 86.88 89 GLY A C 1
ATOM 665 O O . GLY A 1 89 ? 2.010 -2.683 -13.189 1.00 86.88 89 GLY A O 1
ATOM 666 N N . PHE A 1 90 ? 3.463 -1.947 -14.719 1.00 85.75 90 PHE A N 1
ATOM 667 C CA . PHE A 1 90 ? 4.608 -2.801 -14.330 1.00 85.75 90 PHE A CA 1
ATOM 668 C C . PHE A 1 90 ? 5.240 -2.456 -12.955 1.00 85.75 90 PHE A C 1
ATOM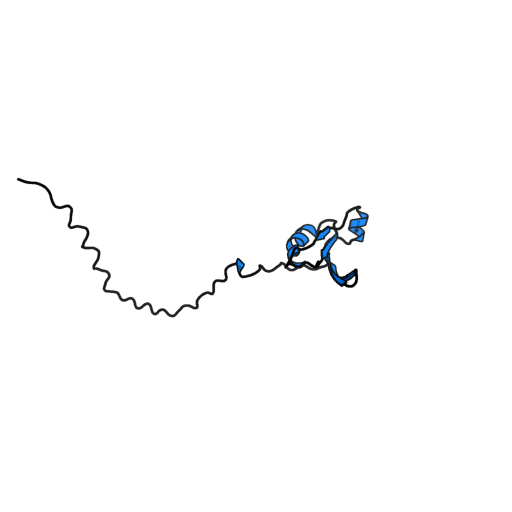 670 O O . PHE A 1 90 ? 6.455 -2.556 -12.793 1.00 85.75 90 PHE A O 1
ATOM 677 N N . ALA A 1 91 ? 4.447 -2.000 -11.985 1.00 91.12 91 ALA A N 1
ATOM 678 C CA . ALA A 1 91 ? 4.882 -1.632 -10.639 1.00 91.12 91 ALA A CA 1
ATOM 679 C C . ALA A 1 91 ? 4.263 -2.562 -9.576 1.00 91.12 91 ALA A C 1
ATOM 681 O O . ALA A 1 91 ? 3.575 -3.525 -9.902 1.00 91.12 91 ALA A O 1
ATOM 682 N N . ASN A 1 92 ? 4.539 -2.274 -8.306 1.00 93.69 92 ASN A N 1
ATOM 683 C CA . ASN A 1 92 ? 3.971 -2.947 -7.139 1.00 93.69 92 ASN A CA 1
ATOM 684 C C . ASN A 1 92 ? 3.869 -1.957 -5.961 1.00 93.69 92 ASN A C 1
ATOM 686 O O . ASN A 1 92 ? 4.177 -0.766 -6.100 1.00 93.69 92 ASN A O 1
ATOM 690 N N . SER A 1 93 ? 3.451 -2.441 -4.798 1.00 95.12 93 SER A N 1
ATOM 691 C CA . SER A 1 93 ? 3.265 -1.635 -3.592 1.00 95.12 93 SER A CA 1
ATOM 692 C C . SER A 1 93 ? 4.537 -1.007 -3.021 1.00 95.12 93 SER A C 1
ATOM 694 O O . SER A 1 93 ? 4.441 0.056 -2.401 1.00 95.12 93 SER A O 1
ATOM 696 N N . ASP A 1 94 ? 5.718 -1.582 -3.257 1.00 93.81 94 ASP A N 1
ATOM 697 C CA . ASP A 1 94 ? 6.980 -1.072 -2.698 1.00 93.81 94 ASP A CA 1
ATOM 698 C C . ASP A 1 94 ? 7.299 0.342 -3.210 1.00 93.81 94 ASP A C 1
ATOM 700 O O . ASP A 1 94 ? 7.924 1.151 -2.513 1.00 93.81 94 ASP A O 1
ATOM 704 N N . TYR A 1 95 ? 6.804 0.691 -4.403 1.00 94.25 95 TYR A N 1
ATOM 705 C CA . TYR A 1 95 ? 6.973 2.017 -5.002 1.00 94.25 95 TYR A CA 1
ATOM 706 C C . TYR A 1 95 ? 6.332 3.145 -4.182 1.00 94.25 95 TYR A C 1
ATOM 708 O O . TYR A 1 95 ? 6.708 4.307 -4.349 1.00 94.25 95 TYR A O 1
ATOM 716 N N . TRP A 1 96 ? 5.407 2.830 -3.269 1.00 96.00 96 TRP A N 1
ATOM 717 C CA . TRP A 1 96 ? 4.758 3.819 -2.407 1.00 96.00 96 TRP A CA 1
ATOM 718 C C . TRP A 1 96 ? 5.550 4.167 -1.149 1.00 96.00 96 TRP A C 1
ATOM 720 O O . TRP A 1 96 ? 5.111 5.023 -0.381 1.00 96.00 96 TRP A O 1
ATOM 730 N N . THR A 1 97 ? 6.719 3.563 -0.919 1.00 95.38 97 THR A N 1
ATOM 731 C CA . THR A 1 97 ? 7.439 3.702 0.356 1.00 95.38 97 THR A CA 1
ATOM 732 C C . THR A 1 97 ? 7.690 5.157 0.769 1.00 95.38 97 THR A C 1
ATOM 734 O O . THR A 1 97 ? 7.522 5.511 1.937 1.00 95.38 97 THR A O 1
ATOM 737 N N . ASN A 1 98 ? 8.022 6.043 -0.172 1.00 95.62 98 ASN A N 1
ATOM 738 C CA . ASN A 1 98 ? 8.228 7.462 0.132 1.00 95.62 98 ASN A CA 1
ATOM 739 C C . ASN A 1 98 ? 6.938 8.153 0.602 1.00 95.62 98 ASN A C 1
ATOM 741 O O . ASN A 1 98 ? 6.954 8.913 1.570 1.00 95.62 98 ASN A O 1
ATOM 745 N N . GLN A 1 99 ? 5.814 7.868 -0.051 1.00 96.19 99 GLN A N 1
ATOM 746 C CA . GLN A 1 99 ? 4.502 8.394 0.308 1.00 96.19 99 GLN A CA 1
ATOM 747 C C . GLN A 1 99 ? 4.054 7.833 1.656 1.00 96.19 99 GLN A C 1
ATOM 749 O O . GLN A 1 99 ? 3.594 8.591 2.507 1.00 96.19 99 GLN A O 1
ATOM 754 N N . ILE A 1 100 ? 4.246 6.536 1.899 1.00 97.50 100 ILE A N 1
ATOM 755 C CA . ILE A 1 100 ? 3.926 5.940 3.196 1.00 97.50 100 ILE A CA 1
ATOM 756 C C . ILE A 1 100 ? 4.778 6.573 4.299 1.00 97.50 100 ILE A C 1
ATOM 758 O O . ILE A 1 100 ? 4.230 6.970 5.323 1.00 97.50 100 ILE A O 1
ATOM 762 N N . ASN A 1 101 ? 6.084 6.755 4.093 1.00 96.00 101 ASN A N 1
ATOM 763 C CA . ASN A 1 101 ? 6.948 7.433 5.064 1.00 96.00 101 ASN A CA 1
ATOM 764 C C . ASN A 1 101 ? 6.507 8.870 5.354 1.00 96.00 101 ASN A C 1
ATOM 766 O O . ASN A 1 101 ? 6.644 9.325 6.487 1.00 96.00 101 ASN A O 1
ATOM 770 N N . HIS A 1 102 ? 5.952 9.566 4.361 1.00 95.88 102 HIS A N 1
ATOM 771 C CA . HIS A 1 102 ? 5.392 10.899 4.547 1.00 95.88 102 HIS A CA 1
ATOM 772 C C . HIS A 1 102 ? 4.086 10.879 5.356 1.00 95.88 102 HIS A C 1
ATOM 774 O O . HIS A 1 102 ? 3.879 11.734 6.212 1.00 95.88 102 HIS A O 1
ATOM 780 N N . PHE A 1 103 ? 3.210 9.898 5.117 1.00 95.94 103 PHE A N 1
ATOM 781 C CA . PHE A 1 103 ? 1.874 9.860 5.719 1.00 95.94 103 PHE A CA 1
ATOM 782 C C . PHE A 1 103 ? 1.761 9.041 7.013 1.00 95.94 103 PHE A C 1
ATOM 784 O O . PHE A 1 103 ? 0.777 9.202 7.730 1.00 95.94 103 PHE A O 1
ATOM 791 N N . LYS A 1 104 ? 2.713 8.158 7.336 1.00 95.31 104 LYS A N 1
ATOM 792 C CA . LYS A 1 104 ? 2.566 7.156 8.414 1.00 95.31 104 LYS A CA 1
ATOM 793 C C . LYS A 1 104 ? 2.315 7.741 9.807 1.00 95.31 104 LYS A C 1
ATOM 795 O O . LYS A 1 104 ? 1.740 7.058 10.644 1.00 95.31 104 LYS A O 1
ATOM 800 N N . ASP A 1 105 ? 2.716 8.987 10.049 1.00 95.81 105 ASP A N 1
ATOM 801 C CA . ASP A 1 105 ? 2.557 9.652 11.349 1.00 95.81 105 ASP A CA 1
ATOM 802 C C . ASP A 1 105 ? 1.244 10.474 11.441 1.00 95.81 105 ASP A C 1
ATOM 804 O O . ASP A 1 105 ? 0.947 11.091 12.465 1.00 95.81 105 ASP A O 1
ATOM 808 N N . HIS A 1 106 ? 0.419 10.464 10.385 1.00 96.94 106 HIS A N 1
ATOM 809 C CA . HIS A 1 106 ? -0.915 11.076 10.343 1.00 96.94 106 HIS A CA 1
ATOM 810 C C . HIS A 1 106 ? -2.012 10.121 10.866 1.00 96.94 106 HIS A C 1
ATOM 812 O O . HIS A 1 106 ? -1.800 8.912 10.954 1.00 96.94 106 HIS A O 1
ATOM 818 N N . PRO A 1 107 ? -3.233 10.610 11.185 1.00 97.69 107 PRO A N 1
ATOM 819 C CA . PRO A 1 107 ? -4.295 9.781 11.777 1.00 97.69 107 PRO A CA 1
ATOM 820 C C . PRO A 1 107 ? -4.998 8.823 10.790 1.00 97.69 107 PRO A C 1
ATOM 822 O O . PRO A 1 107 ? -6.111 8.363 11.064 1.00 97.69 107 PRO A O 1
ATOM 825 N N . TYR A 1 108 ? -4.377 8.526 9.649 1.00 98.12 108 TYR A N 1
ATOM 826 C CA . TYR A 1 108 ? -4.928 7.670 8.603 1.00 98.12 108 TYR A CA 1
ATOM 827 C C . TYR A 1 108 ? -4.304 6.277 8.658 1.00 98.12 108 TYR A C 1
ATOM 829 O O . TYR A 1 108 ? -3.093 6.128 8.814 1.00 98.12 108 TYR A O 1
ATOM 837 N N . THR A 1 109 ? -5.131 5.256 8.459 1.00 98.69 109 THR A N 1
ATOM 838 C CA . THR A 1 109 ? -4.657 3.945 8.024 1.00 98.69 109 THR A CA 1
ATOM 839 C C . THR A 1 109 ? -4.298 4.032 6.556 1.00 98.69 109 THR A C 1
ATOM 841 O O . THR A 1 109 ? -5.125 4.439 5.735 1.00 98.69 109 THR A O 1
ATOM 844 N N . LEU A 1 110 ? -3.076 3.640 6.232 1.00 98.69 110 LEU A N 1
ATOM 845 C CA . LEU A 1 110 ? -2.575 3.578 4.867 1.00 98.69 110 LEU A CA 1
ATOM 846 C C . LEU A 1 110 ? -2.579 2.116 4.435 1.00 98.69 110 LEU A C 1
ATOM 848 O O . LEU A 1 110 ? -2.122 1.259 5.192 1.00 98.69 110 LEU A O 1
ATOM 852 N N . ILE A 1 111 ? -3.107 1.830 3.252 1.00 98.44 111 ILE A N 1
ATOM 853 C CA . ILE A 1 111 ? -3.234 0.475 2.717 1.00 98.44 111 ILE A CA 1
ATOM 854 C C . ILE A 1 111 ? -2.594 0.458 1.333 1.00 98.44 111 ILE A C 1
ATOM 856 O O . ILE A 1 111 ? -3.027 1.204 0.458 1.00 98.44 111 ILE A O 1
ATOM 860 N N . THR A 1 112 ? -1.578 -0.372 1.125 1.00 97.88 112 THR A N 1
ATOM 861 C CA . THR A 1 112 ? -1.023 -0.639 -0.210 1.00 97.88 112 THR A CA 1
ATOM 862 C C . THR A 1 112 ? -1.555 -1.973 -0.711 1.00 97.88 112 THR A C 1
ATOM 864 O O . THR A 1 112 ? -1.757 -2.892 0.085 1.00 97.88 112 THR A O 1
ATOM 867 N N . VAL A 1 113 ? -1.817 -2.071 -2.011 1.00 96.94 113 VAL A N 1
ATOM 868 C CA . VAL A 1 113 ? -2.389 -3.263 -2.645 1.00 96.94 113 VAL A CA 1
ATOM 869 C C . VAL A 1 113 ? -1.636 -3.549 -3.935 1.00 96.94 113 VAL A C 1
ATOM 871 O O . VAL A 1 113 ? -1.457 -2.641 -4.751 1.00 96.94 113 VAL A O 1
ATOM 874 N N . ASP A 1 114 ? -1.280 -4.813 -4.154 1.00 95.31 114 ASP A N 1
ATOM 875 C CA . ASP A 1 114 ? -0.757 -5.271 -5.443 1.00 95.31 114 ASP A CA 1
ATOM 876 C C . ASP A 1 114 ? -1.930 -5.654 -6.340 1.00 95.31 114 ASP A C 1
ATOM 878 O O . ASP A 1 114 ? -2.414 -6.789 -6.365 1.00 95.31 114 ASP A O 1
ATOM 882 N N . SER A 1 115 ? -2.450 -4.641 -7.027 1.00 86.06 115 SER A N 1
ATOM 883 C CA . SER A 1 115 ? -3.540 -4.797 -7.977 1.00 86.06 115 SER A CA 1
ATOM 884 C C . SER A 1 115 ? -3.086 -5.555 -9.220 1.00 86.06 115 SER A C 1
ATOM 886 O O . SER A 1 115 ? -1.939 -5.468 -9.653 1.00 86.06 115 SER A O 1
ATOM 888 N N . ARG A 1 116 ? -4.018 -6.270 -9.848 1.00 80.12 116 ARG A N 1
ATOM 889 C CA . ARG A 1 116 ? -3.764 -6.840 -11.169 1.00 80.12 116 ARG A CA 1
ATOM 890 C C . ARG A 1 116 ? -3.931 -5.765 -12.238 1.00 80.12 116 ARG A C 1
ATOM 892 O O . ARG A 1 116 ? -4.866 -4.970 -12.152 1.00 80.12 116 ARG A O 1
ATOM 899 N N . ALA A 1 117 ? -3.037 -5.779 -13.221 1.00 61.91 117 ALA A N 1
ATOM 900 C CA . ALA A 1 117 ? -3.187 -5.040 -14.470 1.00 61.91 117 ALA A CA 1
ATOM 901 C C . ALA A 1 117 ? -4.110 -5.784 -15.446 1.00 61.91 117 ALA A C 1
ATOM 903 O O . ALA A 1 117 ? -4.141 -7.037 -15.386 1.00 61.91 117 ALA A O 1
#